Protein AF-A0A6V7I3I5-F1 (afdb_monomer_lite)

InterPro domains:
  IPR002219 Protein kinase C-like, phorbol ester/diacylglycerol-binding domain [PF00130] (2-42)
  IPR002219 Protein kinase C-like, phorbol ester/diacylglycerol-binding domain [PS50081] (1-41)
  IPR046349 C1-like domain superfamily [SSF57889] (2-44)

Radius of gyration: 12.04 Å; chains: 1; bounding box: 19×31×27 Å

pLDDT: mean 89.82, std 9.16, range [53.03, 97.38]

Organism: NCBI:txid1563983

Secondary structure (DSSP, 8-state):
-PBPTTT--B----SS--EEE-TTT--EEEGGGGGG--SPPTT-GGGG--

Sequence (50 aa):
GTVCEVCKRTLARRLGKQGYECRDCLLKCHKHCHVKVESMCSTSTIQSLE

Structure (mmCIF, N/CA/C/O backbone):
data_AF-A0A6V7I3I5-F1
#
_entry.id   AF-A0A6V7I3I5-F1
#
loop_
_atom_site.group_PDB
_atom_site.id
_atom_site.type_symbol
_atom_site.label_atom_id
_atom_site.label_alt_id
_atom_site.label_comp_id
_atom_site.label_asym_id
_atom_site.label_entity_id
_atom_site.label_seq_id
_atom_site.pdbx_PDB_ins_code
_atom_site.Cartn_x
_atom_site.Cartn_y
_atom_site.Cartn_z
_atom_site.occupancy
_atom_site.B_iso_or_equiv
_atom_site.auth_seq_id
_atom_site.auth_comp_id
_atom_site.auth_asym_id
_atom_site.auth_atom_id
_atom_site.pdbx_PDB_model_num
ATOM 1 N N . GLY A 1 1 ? -5.017 -14.291 -6.128 1.00 82.69 1 GLY A N 1
ATOM 2 C CA . GLY A 1 1 ? -3.809 -13.443 -6.250 1.00 82.69 1 GLY A CA 1
ATOM 3 C C . GLY A 1 1 ? -4.071 -12.148 -5.519 1.00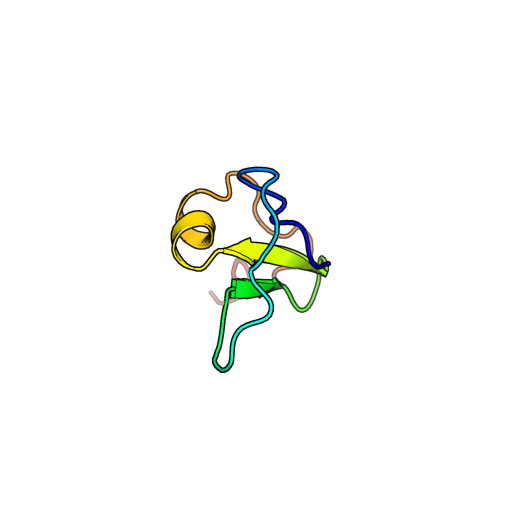 82.69 1 GLY A C 1
ATOM 4 O O . GLY A 1 1 ? -5.232 -11.858 -5.280 1.00 82.69 1 GLY A O 1
ATOM 5 N N . THR A 1 2 ? -3.049 -11.393 -5.129 1.00 93.62 2 THR A N 1
ATOM 6 C CA . THR A 1 2 ? -3.270 -10.118 -4.430 1.00 93.62 2 THR A CA 1
ATOM 7 C C . THR A 1 2 ? -3.835 -9.090 -5.408 1.00 93.62 2 THR A C 1
ATOM 9 O O . THR A 1 2 ? -3.253 -8.890 -6.471 1.00 93.62 2 THR A O 1
ATOM 12 N N . VAL A 1 3 ? -4.968 -8.465 -5.092 1.00 96.69 3 VAL A N 1
ATOM 13 C CA . VAL A 1 3 ? -5.612 -7.459 -5.953 1.00 96.69 3 VAL A CA 1
ATOM 14 C C . VAL A 1 3 ? -5.224 -6.066 -5.472 1.00 96.69 3 VAL A C 1
ATOM 16 O O . VAL A 1 3 ? -5.186 -5.811 -4.274 1.00 96.69 3 VAL A O 1
ATOM 19 N N . CYS A 1 4 ? -4.898 -5.177 -6.407 1.00 96.88 4 CYS A N 1
ATOM 20 C CA . CYS A 1 4 ? -4.665 -3.770 -6.116 1.00 96.88 4 CYS A CA 1
ATOM 21 C C . CYS A 1 4 ? -5.998 -3.062 -5.878 1.00 96.88 4 CYS A C 1
ATOM 23 O O . CYS A 1 4 ? -6.856 -3.043 -6.759 1.00 96.88 4 CYS A O 1
ATOM 25 N N . GLU A 1 5 ? -6.153 -2.427 -4.723 1.00 96.69 5 GLU A N 1
ATOM 26 C CA . GLU A 1 5 ? -7.397 -1.756 -4.346 1.00 96.69 5 GLU A CA 1
ATOM 27 C C . GLU A 1 5 ? -7.643 -0.449 -5.104 1.00 96.69 5 GLU A C 1
ATOM 29 O O . GLU A 1 5 ? -8.781 0.006 -5.159 1.00 96.69 5 GLU A O 1
ATOM 34 N N . VAL A 1 6 ? -6.615 0.100 -5.757 1.00 96.62 6 VAL A N 1
ATOM 35 C CA . VAL A 1 6 ? -6.702 1.339 -6.545 1.00 96.62 6 VAL A CA 1
ATOM 36 C C . VAL A 1 6 ? -7.178 1.059 -7.972 1.00 96.62 6 VAL A C 1
ATOM 38 O O . VAL A 1 6 ? -8.213 1.552 -8.395 1.00 96.62 6 VAL A O 1
ATOM 41 N N . CYS A 1 7 ? -6.445 0.240 -8.735 1.00 96.81 7 CYS A N 1
ATOM 42 C CA . CYS A 1 7 ? -6.757 -0.011 -10.152 1.00 96.81 7 CYS A CA 1
ATOM 43 C C . CYS A 1 7 ? -7.542 -1.308 -10.399 1.00 96.81 7 CYS A C 1
ATOM 45 O O . CYS A 1 7 ? -7.799 -1.657 -11.550 1.00 96.81 7 CYS A O 1
ATOM 47 N N . LYS A 1 8 ? -7.859 -2.058 -9.334 1.00 96.75 8 LYS A N 1
ATOM 48 C CA . LYS A 1 8 ? -8.589 -3.338 -9.359 1.00 96.75 8 LYS A CA 1
ATOM 49 C C . LYS A 1 8 ? -7.944 -4.431 -10.228 1.00 96.75 8 LYS A C 1
ATOM 51 O O . LYS A 1 8 ? -8.589 -5.413 -10.584 1.00 96.75 8 LYS A O 1
ATOM 56 N N . ARG A 1 9 ? -6.645 -4.311 -10.538 1.00 96.00 9 ARG A N 1
ATOM 57 C CA . ARG A 1 9 ? -5.853 -5.339 -11.243 1.00 96.00 9 ARG A CA 1
ATOM 58 C C . ARG A 1 9 ? -5.018 -6.173 -10.275 1.00 96.00 9 ARG A C 1
ATOM 60 O O . ARG A 1 9 ? -4.626 -5.711 -9.206 1.00 96.00 9 ARG A O 1
ATOM 67 N N . THR A 1 10 ? -4.692 -7.399 -10.674 1.00 96.12 10 THR A N 1
ATOM 68 C CA . THR A 1 10 ? -3.868 -8.309 -9.862 1.00 96.12 10 THR A CA 1
ATOM 69 C C . THR A 1 10 ? -2.407 -7.836 -9.795 1.00 96.12 10 THR A C 1
ATOM 71 O O . THR A 1 10 ? -1.816 -7.416 -10.790 1.00 96.12 10 THR A O 1
ATOM 74 N N . LEU A 1 11 ? -1.800 -7.918 -8.614 1.00 94.75 11 LEU A N 1
ATOM 75 C CA . LEU A 1 11 ? -0.358 -7.818 -8.398 1.00 94.75 11 LEU A CA 1
ATOM 76 C C . LEU A 1 11 ? 0.297 -9.094 -8.938 1.00 94.75 11 LEU A C 1
ATOM 78 O O . LEU A 1 11 ? 0.067 -10.192 -8.427 1.00 94.75 11 LEU A O 1
ATOM 82 N N . ALA A 1 12 ? 1.080 -8.957 -10.009 1.00 91.00 12 ALA A N 1
ATOM 83 C CA . ALA A 1 12 ? 1.708 -10.093 -10.676 1.00 91.00 12 ALA A CA 1
ATOM 84 C C . ALA A 1 12 ? 2.615 -10.862 -9.705 1.00 91.00 12 ALA A C 1
ATOM 86 O O . ALA A 1 12 ? 3.501 -10.260 -9.105 1.00 91.00 12 ALA A O 1
ATOM 87 N N . ARG A 1 13 ? 2.441 -12.186 -9.602 1.00 84.25 13 ARG A N 1
ATOM 88 C CA . ARG A 1 13 ? 3.294 -13.080 -8.800 1.00 84.25 13 ARG A CA 1
ATOM 89 C C . ARG A 1 13 ? 4.627 -13.338 -9.515 1.00 84.25 13 ARG A C 1
ATOM 91 O O . ARG A 1 13 ? 4.873 -14.431 -10.008 1.00 84.25 13 ARG A O 1
ATOM 98 N N . ARG A 1 14 ? 5.447 -12.300 -9.652 1.00 87.19 14 ARG A N 1
ATOM 99 C CA . ARG A 1 14 ? 6.822 -12.387 -10.166 1.00 87.19 14 ARG A CA 1
ATOM 100 C C . ARG A 1 14 ? 7.792 -12.122 -9.016 1.00 87.19 14 ARG A C 1
ATOM 102 O O . ARG A 1 14 ? 7.393 -11.526 -8.016 1.00 87.19 14 ARG A O 1
ATOM 109 N N . LEU A 1 15 ? 9.035 -12.578 -9.156 1.00 89.06 15 LEU A N 1
ATOM 110 C CA . LEU A 1 15 ? 10.090 -12.314 -8.176 1.00 89.06 15 LEU A CA 1
ATOM 111 C C . LEU A 1 15 ? 10.303 -10.800 -8.022 1.00 89.06 15 LEU A C 1
ATOM 113 O O . LEU A 1 15 ? 10.312 -10.073 -9.014 1.00 89.06 15 LEU A O 1
ATOM 117 N N . GLY A 1 16 ? 10.482 -10.346 -6.781 1.00 88.06 16 GLY A N 1
ATOM 118 C CA . GLY A 1 16 ? 10.657 -8.933 -6.438 1.00 88.06 16 GLY A CA 1
ATOM 119 C C . GLY A 1 16 ? 9.468 -8.318 -5.691 1.00 88.06 16 GLY A C 1
ATOM 120 O O . GLY A 1 16 ? 8.445 -8.956 -5.445 1.00 88.06 16 GLY A O 1
ATOM 121 N N . LYS A 1 17 ? 9.618 -7.054 -5.272 1.00 86.94 17 LYS A N 1
ATOM 122 C CA . LYS A 1 17 ? 8.534 -6.293 -4.631 1.00 86.94 17 LYS A CA 1
ATOM 123 C C . LYS A 1 17 ? 7.571 -5.805 -5.714 1.00 86.94 17 LYS A C 1
ATOM 125 O O . LYS A 1 17 ? 7.957 -4.985 -6.537 1.00 86.94 17 LYS A O 1
ATOM 130 N N . GLN A 1 18 ? 6.313 -6.233 -5.663 1.00 91.31 18 GLN A N 1
ATOM 131 C CA . GLN A 1 18 ? 5.317 -5.964 -6.717 1.00 91.31 18 GLN A CA 1
ATOM 132 C C . GLN A 1 18 ? 4.353 -4.823 -6.365 1.00 91.31 18 GLN A C 1
ATOM 134 O O . GLN A 1 18 ? 3.711 -4.231 -7.234 1.00 91.31 18 GLN A O 1
ATOM 139 N N . GLY A 1 19 ? 4.275 -4.493 -5.080 1.00 94.88 19 GLY A N 1
ATOM 140 C CA . GLY A 1 19 ? 3.359 -3.504 -4.544 1.00 94.88 19 G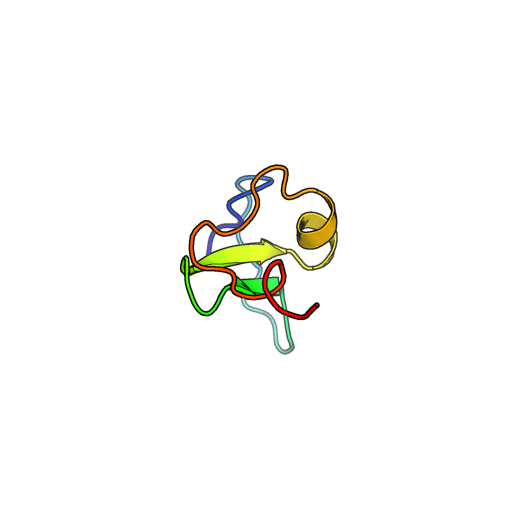LY A CA 1
ATOM 141 C C . GLY A 1 19 ? 3.693 -3.143 -3.107 1.00 94.88 19 GLY A C 1
ATOM 142 O O . GLY A 1 19 ? 4.765 -3.491 -2.603 1.00 94.88 19 GLY A O 1
ATOM 143 N N . TYR A 1 20 ? 2.753 -2.449 -2.487 1.00 95.50 20 TYR A N 1
ATOM 144 C CA . TYR A 1 20 ? 2.772 -2.070 -1.086 1.00 95.50 20 TYR A CA 1
ATOM 145 C C . TYR A 1 20 ? 1.537 -2.628 -0.389 1.00 95.50 20 TYR A C 1
ATOM 147 O O . TYR A 1 20 ? 0.483 -2.788 -1.009 1.00 95.50 20 TYR A O 1
ATOM 155 N N . GLU A 1 21 ? 1.692 -2.898 0.899 1.00 95.38 21 GLU A N 1
ATOM 156 C CA . GLU A 1 21 ? 0.612 -3.229 1.815 1.00 95.38 21 GLU A CA 1
ATOM 157 C C . GLU A 1 21 ? 0.744 -2.311 3.028 1.00 95.38 21 GLU A C 1
ATOM 159 O O . GLU A 1 21 ? 1.820 -2.233 3.630 1.00 95.38 21 GLU A O 1
ATOM 164 N N . CYS A 1 22 ? -0.315 -1.567 3.341 1.00 94.94 22 CYS A N 1
ATOM 165 C CA . CYS A 1 22 ? -0.363 -0.776 4.565 1.00 94.94 22 CYS A CA 1
ATOM 166 C C . CYS A 1 22 ? -0.386 -1.724 5.768 1.00 94.94 22 CYS A C 1
ATOM 168 O O . CYS A 1 22 ? -1.145 -2.687 5.771 1.00 94.94 22 CYS A O 1
ATOM 170 N N . ARG A 1 23 ? 0.429 -1.453 6.791 1.00 93.38 23 ARG A N 1
ATOM 171 C CA . ARG A 1 23 ? 0.493 -2.308 7.986 1.00 93.38 23 ARG A CA 1
ATOM 172 C C . ARG A 1 23 ? -0.761 -2.206 8.848 1.00 93.38 23 ARG A C 1
ATOM 174 O O . ARG A 1 23 ? -1.106 -3.181 9.501 1.00 93.38 23 ARG A O 1
ATOM 181 N N . ASP A 1 24 ? -1.437 -1.061 8.807 1.00 92.62 24 ASP A N 1
ATOM 182 C CA . ASP A 1 24 ? -2.542 -0.773 9.717 1.00 92.62 24 ASP A CA 1
ATOM 183 C C . ASP A 1 24 ? -3.896 -1.112 9.087 1.00 92.62 24 ASP A C 1
ATOM 185 O O . ASP A 1 24 ? -4.659 -1.897 9.641 1.00 92.62 24 ASP A O 1
ATOM 189 N N . CYS A 1 25 ? -4.194 -0.571 7.899 1.00 93.06 25 CYS A N 1
ATOM 190 C CA . CYS A 1 25 ? -5.469 -0.825 7.217 1.00 93.06 25 CYS A CA 1
ATOM 191 C C . CYS A 1 25 ? -5.421 -1.981 6.210 1.00 93.06 25 CYS A C 1
ATOM 193 O O . CYS A 1 25 ? -6.425 -2.272 5.565 1.00 93.06 25 CYS A O 1
ATOM 195 N N . LEU A 1 26 ? -4.263 -2.630 6.038 1.00 93.81 26 LEU A N 1
ATOM 196 C CA . LEU A 1 26 ? -4.060 -3.763 5.126 1.00 93.81 26 LEU A CA 1
ATOM 197 C C . LEU A 1 2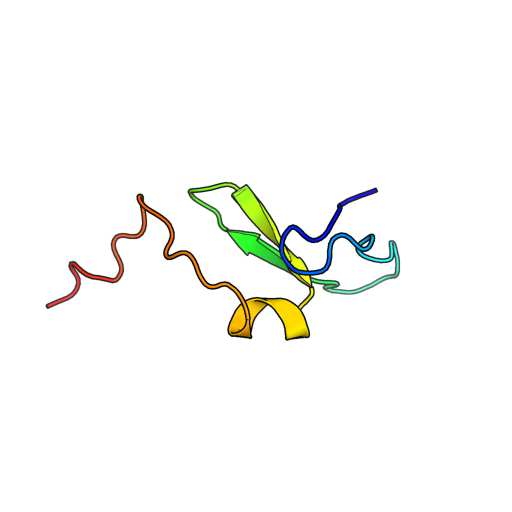6 ? -4.346 -3.471 3.644 1.00 93.81 26 LEU A C 1
ATOM 199 O O . LEU A 1 26 ? -4.390 -4.419 2.849 1.00 93.81 26 LEU A O 1
ATOM 203 N N . LEU A 1 27 ? -4.488 -2.195 3.258 1.00 95.25 27 LEU A N 1
ATOM 204 C CA . LEU A 1 27 ? -4.695 -1.771 1.874 1.00 95.25 27 LEU A CA 1
ATOM 205 C C . LEU A 1 27 ? -3.524 -2.219 1.007 1.00 95.25 27 LEU A C 1
ATOM 207 O O . LEU A 1 27 ? -2.367 -1.899 1.291 1.00 95.25 27 LEU A O 1
ATOM 211 N N . LYS A 1 28 ? -3.833 -2.928 -0.082 1.00 95.81 28 LYS A N 1
ATOM 212 C CA . LYS A 1 28 ? -2.836 -3.498 -1.000 1.00 95.81 28 LYS A CA 1
ATOM 213 C C . LYS A 1 28 ? -2.891 -2.772 -2.338 1.00 95.81 28 LYS A C 1
ATOM 215 O O . LYS A 1 28 ? -3.951 -2.664 -2.949 1.00 95.81 28 LYS A O 1
ATOM 220 N N . CYS A 1 29 ? -1.759 -2.288 -2.843 1.00 97.25 29 CYS A N 1
ATOM 221 C CA . CYS A 1 29 ? -1.716 -1.566 -4.120 1.00 97.25 29 CYS A CA 1
ATOM 222 C C . CYS A 1 29 ? -0.424 -1.806 -4.916 1.00 97.25 29 CYS A C 1
ATOM 224 O O . CYS A 1 29 ? 0.603 -2.198 -4.363 1.00 97.25 29 CYS A O 1
ATOM 226 N N . HIS A 1 30 ? -0.451 -1.577 -6.237 1.00 97.38 30 HIS A N 1
ATOM 227 C CA . HIS A 1 30 ? 0.775 -1.532 -7.051 1.00 97.38 30 HIS A CA 1
ATOM 228 C C . HIS A 1 30 ? 1.671 -0.375 -6.620 1.00 97.38 30 HIS A C 1
ATOM 230 O O . HIS A 1 30 ? 1.196 0.645 -6.126 1.00 97.38 30 HIS A O 1
ATOM 236 N N . LYS A 1 31 ? 2.967 -0.478 -6.927 1.00 95.06 31 LYS A N 1
ATOM 237 C CA . LYS A 1 31 ? 3.928 0.594 -6.640 1.00 95.06 31 LYS A CA 1
ATOM 238 C C . LYS A 1 31 ? 3.514 1.948 -7.218 1.00 95.06 31 LYS A C 1
ATOM 240 O O . LYS A 1 31 ? 3.485 2.932 -6.494 1.00 95.06 31 LYS A O 1
ATOM 245 N N . HIS A 1 32 ? 3.126 1.982 -8.495 1.00 95.19 32 HIS A N 1
ATOM 246 C CA . HIS A 1 32 ? 2.655 3.212 -9.145 1.00 95.19 32 HIS A CA 1
ATOM 247 C C . HIS A 1 32 ? 1.248 3.642 -8.701 1.00 95.19 32 HIS A C 1
ATOM 249 O O . HIS A 1 32 ? 0.814 4.743 -9.021 1.00 95.19 32 HIS A O 1
ATOM 255 N N . CYS A 1 33 ? 0.495 2.757 -8.037 1.00 97.00 33 CYS A N 1
ATOM 256 C CA . CYS A 1 33 ? -0.852 3.052 -7.556 1.00 97.00 33 CYS A CA 1
ATOM 257 C C . CYS A 1 33 ? -0.815 3.695 -6.176 1.00 97.00 33 CYS A C 1
ATOM 259 O O . CYS A 1 33 ? -1.778 4.356 -5.818 1.00 97.00 33 CYS A O 1
ATOM 261 N N . HIS A 1 34 ? 0.277 3.530 -5.428 1.00 94.94 34 HIS A N 1
ATOM 262 C CA . HIS A 1 34 ? 0.431 4.094 -4.091 1.00 94.94 34 HIS A CA 1
ATOM 263 C C . HIS A 1 34 ? 0.200 5.608 -4.058 1.00 94.94 34 HIS A C 1
ATOM 265 O O . HIS A 1 34 ? -0.544 6.094 -3.220 1.00 94.94 34 HIS A O 1
ATOM 271 N N . VAL A 1 35 ? 0.746 6.335 -5.036 1.00 94.25 35 VAL A N 1
ATOM 272 C CA . VAL A 1 35 ? 0.574 7.795 -5.162 1.00 94.25 35 VAL A CA 1
ATOM 273 C C . VAL A 1 35 ? -0.823 8.220 -5.637 1.00 94.25 35 VAL A C 1
ATOM 275 O O . VAL A 1 35 ? -1.107 9.406 -5.702 1.00 94.25 35 VAL A O 1
ATOM 278 N N . LYS A 1 36 ? -1.679 7.262 -6.014 1.00 95.94 36 LYS A N 1
ATOM 279 C CA . LYS A 1 36 ? -3.060 7.486 -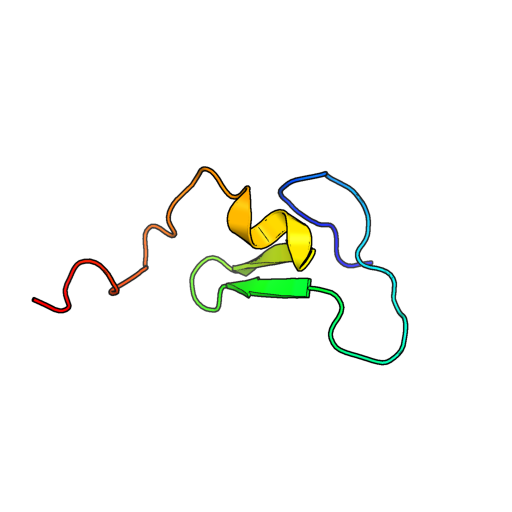6.473 1.00 95.94 36 LYS A CA 1
ATOM 280 C C . LYS A 1 36 ? -4.094 7.058 -5.429 1.00 95.94 36 LYS A C 1
ATOM 282 O O . LYS A 1 36 ? -5.276 6.984 -5.743 1.00 95.94 36 LYS A O 1
ATOM 287 N N . VAL A 1 37 ? -3.656 6.674 -4.230 1.00 93.75 37 VAL A N 1
ATOM 288 C CA . VAL A 1 37 ? -4.567 6.335 -3.137 1.00 93.75 37 VAL A CA 1
ATOM 289 C C . VAL A 1 37 ? -5.197 7.636 -2.642 1.00 93.75 37 VAL A C 1
ATOM 291 O O . VAL A 1 37 ? -4.495 8.505 -2.140 1.00 93.75 37 VAL A O 1
ATOM 294 N N . GLU A 1 38 ? -6.512 7.767 -2.798 1.00 88.44 38 GLU A N 1
ATOM 295 C CA . GLU A 1 38 ? -7.258 8.966 -2.386 1.00 88.44 38 GLU A CA 1
ATOM 296 C C . GLU A 1 38 ? -7.540 8.990 -0.876 1.00 88.44 38 GLU A C 1
ATOM 298 O O . GLU A 1 38 ? -7.664 10.052 -0.274 1.00 88.44 38 GLU A O 1
ATOM 303 N N . SER A 1 39 ? -7.620 7.816 -0.241 1.00 85.19 39 SER A N 1
ATOM 304 C CA . SER A 1 39 ? -7.920 7.677 1.184 1.00 85.19 39 SER A CA 1
ATOM 305 C C . SER A 1 39 ? -6.655 7.650 2.044 1.00 85.19 39 SER A C 1
ATOM 307 O O . SER A 1 39 ? -5.783 6.800 1.843 1.00 85.19 39 SER A O 1
ATOM 309 N N . MET A 1 40 ? -6.591 8.481 3.083 1.00 86.69 40 MET A N 1
ATOM 310 C CA . MET A 1 40 ? -5.610 8.284 4.152 1.00 86.69 40 MET A CA 1
ATOM 311 C C . MET A 1 40 ? -6.010 7.101 5.039 1.00 86.69 40 MET A C 1
ATOM 313 O O . MET A 1 40 ? -7.190 6.859 5.286 1.00 86.69 40 MET A O 1
ATOM 317 N N . CYS A 1 41 ? -5.017 6.353 5.523 1.00 91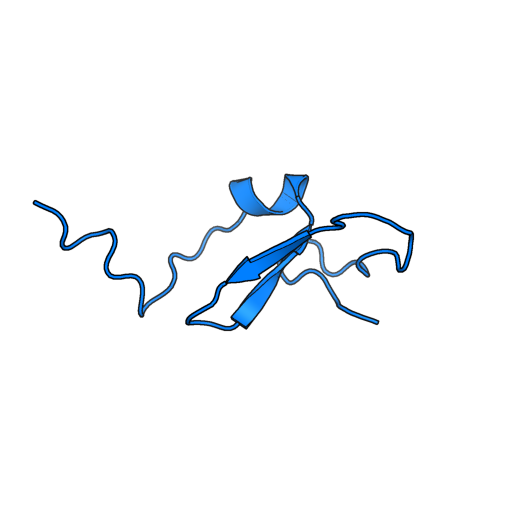.31 41 CYS A N 1
ATOM 318 C CA . CYS A 1 41 ? -5.256 5.297 6.501 1.00 91.31 41 CYS A CA 1
ATOM 319 C C . CYS A 1 41 ? -5.772 5.923 7.808 1.00 91.31 41 CYS A C 1
ATOM 321 O O . CYS A 1 41 ? -5.086 6.756 8.397 1.00 91.31 41 CYS A O 1
ATOM 323 N N . SER A 1 42 ? -6.960 5.514 8.260 1.00 86.19 42 SER A N 1
ATOM 324 C CA . SER A 1 42 ? -7.622 6.045 9.463 1.00 86.19 42 SER A CA 1
ATOM 325 C C . SER A 1 42 ? -6.848 5.787 10.756 1.00 86.19 42 SER A C 1
ATOM 327 O O . SER A 1 42 ? -7.029 6.500 11.734 1.00 86.19 42 SER A O 1
ATOM 329 N N . THR A 1 43 ? -5.990 4.768 10.764 1.00 87.00 43 THR A N 1
ATOM 330 C CA . THR A 1 43 ? -5.124 4.400 11.893 1.00 87.00 43 THR A CA 1
ATOM 331 C C . THR A 1 43 ? -3.716 4.983 11.769 1.00 87.00 43 THR A C 1
ATOM 333 O O . THR A 1 43 ? -2.858 4.699 12.601 1.00 87.00 43 THR A O 1
ATOM 336 N N . SER A 1 44 ? -3.449 5.766 10.720 1.00 83.38 44 SER A N 1
ATOM 337 C CA . SER A 1 44 ? -2.136 6.364 10.501 1.00 83.38 44 SER A CA 1
ATOM 338 C C . SER A 1 44 ? -1.827 7.382 11.592 1.00 83.38 44 SER A C 1
ATOM 340 O O . SER A 1 44 ? -2.512 8.394 11.713 1.00 83.38 44 SER A O 1
ATOM 342 N N . THR A 1 45 ? -0.744 7.163 12.333 1.00 82.06 45 THR A N 1
ATOM 343 C CA . THR A 1 45 ? -0.233 8.121 13.328 1.00 82.06 45 THR A CA 1
ATOM 344 C C . THR A 1 45 ? 0.653 9.208 12.716 1.00 82.06 45 THR A C 1
ATOM 346 O O . THR A 1 45 ? 1.181 10.049 13.435 1.00 82.06 45 THR A O 1
ATOM 349 N N . ILE A 1 46 ? 0.808 9.231 11.383 1.00 78.19 46 ILE A N 1
ATOM 350 C CA . ILE A 1 46 ? 1.673 10.197 10.685 1.00 78.19 46 ILE A CA 1
ATOM 351 C C . ILE A 1 46 ? 1.220 11.648 10.904 1.00 78.19 46 ILE A C 1
ATOM 353 O O . ILE A 1 46 ? 2.057 12.541 10.937 1.00 78.19 46 ILE A O 1
ATOM 357 N N . GLN A 1 47 ? -0.081 11.890 11.093 1.00 68.50 47 GLN A N 1
ATOM 358 C CA . GLN A 1 47 ? -0.601 13.233 11.382 1.00 68.50 47 GLN A CA 1
ATOM 359 C C . GLN A 1 47 ? -0.306 13.708 12.816 1.00 68.50 47 GLN A C 1
ATOM 361 O O . GLN A 1 47 ? -0.516 14.875 13.109 1.00 68.50 47 GLN A O 1
ATOM 366 N N . SER A 1 48 ? 0.170 12.831 13.705 1.00 66.81 48 SER A N 1
ATOM 367 C CA . SER A 1 48 ? 0.407 13.133 15.125 1.00 66.81 48 SER A CA 1
ATOM 368 C C . SER A 1 48 ? 1.884 13.381 15.466 1.00 66.81 48 SER A C 1
ATOM 370 O O . SER A 1 48 ? 2.230 13.418 16.641 1.00 66.81 48 SER A O 1
ATOM 372 N N . LEU A 1 49 ? 2.760 13.502 14.463 1.00 67.25 49 LEU A N 1
ATOM 373 C CA . LEU A 1 49 ? 4.213 13.690 14.612 1.00 67.25 49 LEU A CA 1
ATOM 374 C C . LEU A 1 49 ? 4.643 15.175 14.655 1.00 67.25 49 LEU A C 1
ATOM 376 O O . LEU A 1 49 ? 5.719 15.499 14.158 1.00 67.25 49 LEU A O 1
ATOM 380 N N . GLU A 1 50 ? 3.815 16.068 15.207 1.00 53.03 50 GLU A N 1
ATOM 381 C CA . GLU A 1 50 ? 4.188 17.484 15.417 1.00 53.03 50 GLU A CA 1
ATOM 382 C C . GLU A 1 50 ? 5.337 17.662 16.422 1.00 53.03 50 GLU A C 1
ATOM 384 O O . GLU A 1 50 ? 5.321 16.995 17.485 1.00 53.03 50 GLU A O 1
#

Foldseek 3Di:
DDAQPQPRHDQDPDPDDQWDADPQPR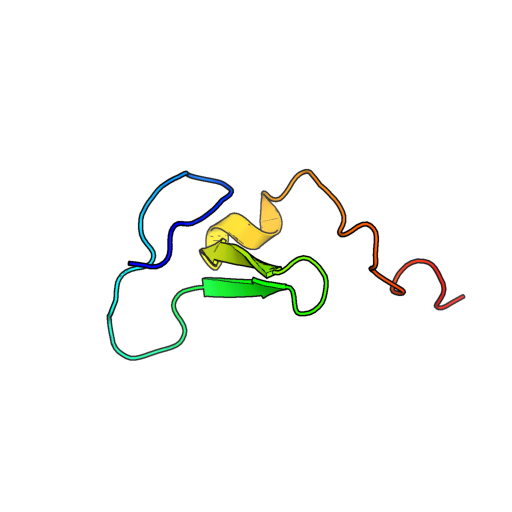HTHGPVCVVVDPDDDPPDCPVVPD